Protein AF-A0A085LIS8-F1 (afdb_monomer)

pLDDT: mean 91.77, std 7.7, range [64.94, 98.38]

Foldseek 3Di:
DDDDPDLVSVCVPDPLCPDDVVSVHDPDDDPVLLVVLVVLLVVLLVLLVVLLVVLVVLLVVLVPDDQDLALVVLVVVLVVNVVVVVVSCVVCVVSLVVSVVSLVVSLCSLLVDPDDDDPVSHDPSSSVSNVSSVVSNVVSVVSVVVSVVSPVVSSVVSVVSNVVNVVVVVVVD

Structure (mmCIF, N/CA/C/O backbone):
data_AF-A0A085LIS8-F1
#
_entry.id   AF-A0A085LIS8-F1
#
loop_
_atom_site.group_PDB
_atom_site.id
_atom_site.type_symbol
_atom_site.label_atom_id
_atom_site.label_alt_id
_atom_site.label_comp_id
_atom_site.label_asym_id
_atom_site.label_entity_id
_atom_site.label_seq_id
_atom_site.pdbx_PDB_ins_code
_atom_site.Cartn_x
_atom_site.Cartn_y
_atom_site.Cartn_z
_atom_site.occupancy
_atom_site.B_iso_or_equiv
_atom_site.auth_seq_id
_atom_site.auth_comp_id
_atom_site.auth_asym_id
_atom_site.auth_atom_id
_atom_site.pdbx_PDB_model_num
ATOM 1 N N . VAL A 1 1 ? 26.647 -21.096 -31.444 1.00 64.94 1 VAL A N 1
ATOM 2 C CA . VAL A 1 1 ? 26.891 -19.638 -31.338 1.00 64.94 1 VAL A CA 1
ATOM 3 C C . VAL A 1 1 ? 27.147 -19.127 -32.744 1.00 64.94 1 VAL A C 1
ATOM 5 O O . VAL A 1 1 ? 28.047 -19.650 -33.383 1.00 64.94 1 VAL A O 1
ATOM 8 N N . PHE A 1 2 ? 26.320 -18.214 -33.257 1.00 77.56 2 PHE A N 1
ATOM 9 C CA . PHE A 1 2 ? 26.576 -17.552 -34.541 1.00 77.56 2 PHE A CA 1
ATOM 10 C C . PHE A 1 2 ? 27.408 -16.298 -34.273 1.00 77.56 2 PHE A C 1
ATOM 12 O O . PHE A 1 2 ? 26.998 -15.457 -33.476 1.00 77.56 2 PHE A O 1
ATOM 19 N N . VAL A 1 3 ? 28.576 -16.195 -34.903 1.00 83.19 3 VAL A N 1
ATOM 20 C CA . VAL A 1 3 ? 29.438 -15.009 -34.840 1.00 83.19 3 VAL A CA 1
ATOM 21 C C . VAL A 1 3 ? 29.240 -14.243 -36.141 1.00 83.19 3 VAL A C 1
ATOM 23 O O . VAL A 1 3 ? 29.417 -14.814 -37.213 1.00 83.19 3 VAL A O 1
ATOM 26 N N . CYS A 1 4 ? 28.825 -12.981 -36.046 1.00 84.81 4 CYS A N 1
ATOM 27 C CA . CYS A 1 4 ? 28.743 -12.091 -37.202 1.00 84.81 4 CYS A CA 1
ATOM 28 C C . CYS A 1 4 ? 30.100 -11.406 -37.373 1.00 84.81 4 CYS A C 1
ATOM 30 O O . CYS A 1 4 ? 30.598 -10.796 -36.428 1.00 84.81 4 CYS A O 1
ATOM 32 N N . ASN A 1 5 ? 30.686 -11.489 -38.564 1.00 86.25 5 ASN A N 1
ATOM 33 C CA . ASN A 1 5 ? 32.008 -10.927 -38.848 1.00 86.25 5 ASN A CA 1
ATOM 34 C C . ASN A 1 5 ? 31.942 -9.467 -39.324 1.00 86.25 5 ASN A C 1
ATOM 36 O O . ASN A 1 5 ? 32.969 -8.800 -39.431 1.00 86.25 5 ASN A O 1
ATOM 40 N N . ASN A 1 6 ? 30.745 -8.967 -39.644 1.00 87.56 6 ASN A N 1
ATOM 41 C CA . ASN A 1 6 ? 30.502 -7.581 -40.039 1.00 87.56 6 ASN A CA 1
ATOM 42 C C . ASN A 1 6 ? 29.039 -7.163 -39.776 1.00 87.56 6 ASN A C 1
ATOM 44 O O . ASN A 1 6 ? 28.167 -7.997 -39.520 1.00 87.56 6 ASN A O 1
ATOM 48 N N . LEU A 1 7 ? 28.766 -5.855 -39.869 1.00 84.31 7 LEU A N 1
ATOM 49 C CA . LEU A 1 7 ? 27.428 -5.273 -39.679 1.00 84.31 7 LEU A CA 1
ATOM 50 C C . LEU A 1 7 ? 26.390 -5.811 -40.674 1.00 84.31 7 LEU A C 1
ATOM 52 O O . LEU A 1 7 ? 25.219 -5.949 -40.336 1.00 84.31 7 LEU A O 1
ATOM 56 N N . LEU A 1 8 ? 26.813 -6.142 -41.895 1.00 85.31 8 LEU A N 1
ATOM 57 C CA . LEU A 1 8 ? 25.918 -6.624 -42.943 1.00 85.31 8 LEU A CA 1
ATOM 58 C C . LEU A 1 8 ? 25.364 -8.011 -42.594 1.00 85.31 8 LEU A C 1
ATOM 60 O O . LEU A 1 8 ? 24.174 -8.256 -42.768 1.00 85.31 8 LEU A O 1
ATOM 64 N N . GLU A 1 9 ? 26.200 -8.893 -42.039 1.00 88.94 9 GLU A N 1
ATOM 65 C CA . GLU A 1 9 ? 25.775 -10.180 -41.481 1.00 88.94 9 GLU A CA 1
ATOM 66 C C . GLU A 1 9 ? 24.863 -10.002 -40.267 1.00 88.94 9 GLU A C 1
ATOM 68 O O . GLU A 1 9 ? 23.823 -10.653 -40.205 1.00 88.94 9 GLU A O 1
ATOM 73 N N . LEU A 1 10 ? 25.190 -9.085 -39.348 1.00 87.12 10 LEU A N 1
ATOM 74 C CA . LEU A 1 10 ? 24.345 -8.786 -38.187 1.00 87.12 10 LEU A CA 1
ATOM 75 C C . LEU A 1 10 ? 22.937 -8.341 -38.616 1.00 87.12 10 LEU A C 1
ATOM 77 O O . LEU A 1 10 ? 21.942 -8.850 -38.097 1.00 87.12 10 LEU A O 1
ATOM 81 N N . HIS A 1 11 ? 22.846 -7.456 -39.611 1.00 87.56 11 HIS A N 1
ATOM 82 C CA . HIS A 1 11 ? 21.580 -6.925 -40.121 1.00 87.56 11 HIS A CA 1
ATOM 83 C C . HIS A 1 11 ? 20.713 -7.973 -40.841 1.00 87.56 11 HIS A C 1
ATOM 85 O O . HIS A 1 11 ? 19.507 -7.768 -40.984 1.00 87.56 11 HIS A O 1
ATOM 91 N N . ARG A 1 12 ? 21.282 -9.118 -41.258 1.00 87.00 12 ARG A N 1
ATOM 92 C CA . ARG A 1 12 ? 20.502 -10.254 -41.793 1.00 87.00 12 ARG A CA 1
ATOM 93 C C . ARG A 1 12 ? 19.716 -10.987 -40.708 1.00 87.00 12 ARG A C 1
ATOM 95 O O . ARG A 1 12 ? 18.708 -11.610 -41.028 1.00 87.00 12 ARG A O 1
ATOM 102 N N . TYR A 1 13 ? 20.165 -10.920 -39.454 1.00 87.75 13 TYR A N 1
ATOM 103 C CA . TYR A 1 13 ? 19.534 -11.609 -38.324 1.00 87.75 13 TYR A CA 1
ATOM 104 C C . TYR A 1 13 ? 18.778 -10.661 -37.393 1.00 87.75 13 TYR A C 1
ATOM 106 O O . TYR A 1 13 ? 17.768 -11.049 -36.808 1.00 87.75 13 TYR A O 1
ATOM 114 N N . VAL A 1 14 ? 19.249 -9.421 -37.249 1.00 86.62 14 VAL A N 1
ATOM 115 C CA . VAL A 1 14 ? 18.656 -8.418 -36.362 1.00 86.62 14 VAL A CA 1
ATOM 116 C C . VAL A 1 14 ? 18.340 -7.165 -37.158 1.00 86.62 14 VAL A C 1
ATOM 118 O O . VAL A 1 14 ? 19.220 -6.540 -37.740 1.00 86.62 14 VAL A O 1
ATOM 121 N N . HIS A 1 15 ? 17.070 -6.769 -37.153 1.00 86.62 15 HIS A N 1
ATOM 122 C CA . HIS A 1 15 ? 16.649 -5.553 -37.833 1.00 86.62 15 HIS A CA 1
ATOM 123 C C . HIS A 1 15 ? 17.335 -4.314 -37.213 1.00 86.62 15 HIS A C 1
ATOM 125 O O . HIS A 1 15 ? 17.322 -4.192 -35.984 1.00 86.62 15 HIS A O 1
ATOM 131 N N . PRO A 1 16 ? 17.854 -3.357 -38.010 1.00 85.88 16 PRO A N 1
ATOM 132 C CA . PRO A 1 16 ? 18.558 -2.172 -37.501 1.00 85.88 16 PRO A CA 1
ATOM 133 C C . PRO A 1 16 ? 17.761 -1.335 -36.489 1.00 85.88 16 PRO A C 1
ATOM 135 O O . PRO A 1 16 ? 18.337 -0.720 -35.599 1.00 85.88 16 PRO A O 1
ATOM 138 N N . SER A 1 17 ? 16.426 -1.357 -36.547 1.00 82.44 17 SER A N 1
ATOM 139 C CA . SER A 1 17 ? 15.573 -0.678 -35.552 1.00 82.44 17 SER A CA 1
ATOM 140 C C . SER A 1 17 ? 15.612 -1.281 -34.144 1.00 82.44 17 SER A C 1
ATOM 142 O O . SER A 1 17 ? 15.073 -0.692 -33.210 1.00 82.44 17 SER A O 1
ATOM 144 N N . ARG A 1 18 ? 16.217 -2.462 -33.982 1.00 82.25 18 ARG A N 1
ATOM 145 C CA . ARG A 1 18 ? 16.425 -3.132 -32.691 1.00 82.25 18 ARG A CA 1
ATOM 146 C C . ARG A 1 18 ? 17.872 -3.042 -32.208 1.00 82.25 18 ARG A C 1
ATOM 148 O O . ARG A 1 18 ? 18.175 -3.559 -31.138 1.00 82.25 18 ARG A O 1
ATOM 155 N N . LEU A 1 19 ? 18.745 -2.414 -32.991 1.00 85.12 19 LEU A N 1
ATOM 156 C CA . LEU A 1 19 ? 20.143 -2.186 -32.655 1.00 85.12 19 LEU A CA 1
ATOM 157 C C . LEU A 1 19 ? 20.328 -0.740 -32.222 1.00 85.12 19 LEU A C 1
ATOM 159 O O . LEU A 1 19 ? 19.718 0.174 -32.779 1.00 85.12 19 LEU A O 1
ATOM 163 N N . THR A 1 20 ? 21.172 -0.543 -31.221 1.00 86.56 20 THR A N 1
ATOM 164 C CA . THR A 1 20 ? 21.584 0.785 -30.784 1.00 86.56 20 THR A CA 1
ATOM 165 C C . THR A 1 20 ? 22.453 1.462 -31.845 1.00 86.56 20 THR A C 1
ATOM 167 O O . THR A 1 20 ? 22.992 0.811 -32.743 1.00 86.56 20 THR A O 1
ATOM 170 N N . VAL A 1 21 ? 22.572 2.787 -31.769 1.00 86.62 21 VAL A N 1
ATOM 171 C CA . VAL A 1 21 ? 23.310 3.589 -32.763 1.00 86.62 21 VAL A CA 1
ATOM 172 C C . VAL A 1 21 ? 24.790 3.189 -32.852 1.00 86.62 21 VAL A C 1
ATOM 174 O O . VAL A 1 21 ? 25.352 3.155 -33.943 1.00 86.62 21 VAL A O 1
ATOM 177 N N . ASP A 1 22 ? 25.408 2.802 -31.735 1.00 85.25 22 ASP A N 1
ATOM 178 C CA . ASP A 1 22 ? 26.781 2.276 -31.663 1.00 85.25 22 ASP A CA 1
ATOM 179 C C . ASP A 1 22 ? 26.968 0.943 -32.410 1.00 85.25 22 ASP A C 1
ATOM 181 O O . ASP A 1 22 ? 28.083 0.612 -32.808 1.00 85.25 22 ASP A O 1
ATOM 185 N N . LEU A 1 23 ? 25.878 0.215 -32.670 1.00 84.81 23 LEU A N 1
ATOM 186 C CA . LEU A 1 23 ? 25.852 -1.020 -33.457 1.00 84.81 23 LEU A CA 1
ATOM 187 C C . LEU A 1 23 ? 25.283 -0.810 -34.872 1.00 84.81 23 LEU A C 1
ATOM 189 O O . LEU A 1 23 ? 24.874 -1.773 -35.516 1.00 84.81 23 LEU A O 1
ATOM 193 N N . GLY A 1 24 ? 25.233 0.433 -35.365 1.00 84.06 24 GLY A N 1
ATOM 194 C CA . GLY A 1 24 ? 24.738 0.754 -36.710 1.00 84.06 24 GLY A CA 1
ATOM 195 C C . GLY A 1 24 ? 23.213 0.706 -36.858 1.00 84.06 24 GLY A C 1
ATOM 196 O O . GLY A 1 24 ? 22.705 0.643 -37.980 1.00 84.06 24 GLY A O 1
ATOM 197 N N . GLY A 1 25 ? 22.481 0.724 -35.742 1.00 87.00 25 GLY A N 1
ATOM 198 C CA . GLY A 1 25 ? 21.024 0.737 -35.719 1.00 87.00 25 GLY A CA 1
ATOM 199 C C . GLY A 1 25 ? 20.398 2.111 -35.490 1.00 87.00 25 GLY A C 1
ATOM 200 O O . GLY A 1 25 ? 21.073 3.138 -35.453 1.00 87.00 25 GLY A O 1
ATOM 201 N N . SER A 1 26 ? 19.075 2.128 -35.331 1.00 84.00 26 SER A N 1
ATOM 202 C CA . SER A 1 26 ? 18.283 3.343 -35.080 1.00 84.00 26 SER A CA 1
ATOM 203 C C . SER A 1 26 ? 17.606 3.373 -33.707 1.00 84.00 26 SER A C 1
ATOM 205 O O . SER A 1 26 ? 16.817 4.275 -33.425 1.00 84.00 26 SER A O 1
ATOM 207 N N . PHE A 1 27 ? 17.900 2.408 -32.831 1.00 81.06 27 PHE A N 1
ATOM 208 C CA . PHE A 1 27 ? 17.365 2.388 -31.474 1.00 81.06 27 PHE A CA 1
ATOM 209 C C . PHE A 1 27 ? 18.112 3.391 -30.583 1.00 81.06 27 PHE A C 1
ATOM 211 O O . PHE A 1 27 ? 19.290 3.219 -30.262 1.00 81.06 27 PHE A O 1
ATOM 218 N N . CYS A 1 28 ? 17.414 4.436 -30.142 1.00 78.06 28 CYS A N 1
ATOM 219 C CA . CYS A 1 28 ? 17.957 5.417 -29.207 1.00 78.06 28 CYS A CA 1
ATOM 220 C C . CYS A 1 28 ? 17.972 4.844 -27.783 1.00 78.06 28 CYS A C 1
ATOM 222 O O . CYS A 1 28 ? 16.969 4.892 -27.073 1.00 78.06 28 CYS A O 1
ATOM 224 N N . TYR A 1 29 ? 19.112 4.294 -27.361 1.00 83.19 29 TYR A N 1
ATOM 225 C CA . TYR A 1 29 ? 19.331 3.872 -25.979 1.00 83.19 29 TYR A CA 1
ATOM 226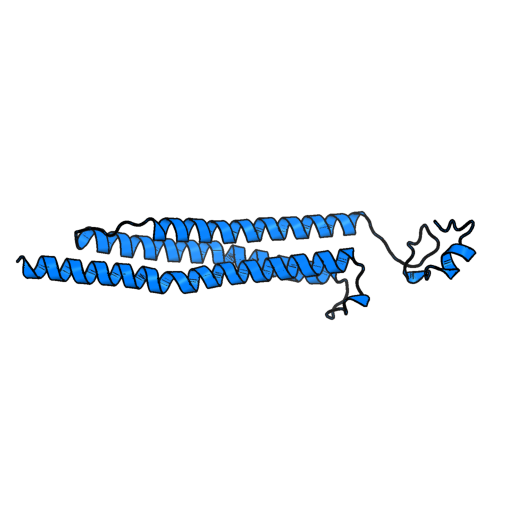 C C . TYR A 1 29 ? 19.999 4.980 -25.165 1.00 83.19 29 TYR A C 1
ATOM 228 O O . TYR A 1 29 ? 21.038 5.506 -25.554 1.00 83.19 29 TYR A O 1
ATOM 236 N N . ASN A 1 30 ? 19.430 5.285 -23.999 1.00 86.19 30 ASN A N 1
ATOM 237 C CA . ASN A 1 30 ? 20.026 6.169 -23.008 1.00 86.19 30 ASN A CA 1
ATOM 238 C C . ASN A 1 30 ? 20.186 5.409 -21.684 1.00 86.19 30 ASN A C 1
ATOM 240 O O . ASN A 1 30 ? 19.204 5.051 -21.030 1.00 86.19 30 ASN A O 1
ATOM 244 N N . HIS A 1 31 ? 21.436 5.155 -21.290 1.00 88.44 31 HIS A N 1
ATOM 245 C CA . HIS A 1 31 ? 21.742 4.408 -20.070 1.00 88.44 31 HIS A CA 1
ATOM 246 C C . HIS A 1 31 ? 21.264 5.123 -18.801 1.00 88.44 31 HIS A C 1
ATOM 248 O O . HIS A 1 31 ? 20.733 4.482 -17.895 1.00 88.44 31 HIS A O 1
ATOM 254 N N . LEU A 1 32 ? 21.416 6.449 -18.752 1.00 91.56 32 LEU A N 1
ATOM 255 C CA . LEU A 1 32 ? 21.015 7.251 -17.600 1.00 91.56 32 LEU A CA 1
ATOM 256 C C . LEU A 1 32 ? 19.495 7.217 -17.419 1.00 91.56 32 LEU A C 1
ATOM 258 O O . LEU A 1 32 ? 19.015 6.993 -16.313 1.00 91.56 32 LEU A O 1
ATOM 262 N N . GLU A 1 33 ? 18.742 7.363 -18.509 1.00 90.06 33 GLU A N 1
ATOM 263 C CA . GLU A 1 33 ? 17.280 7.246 -18.490 1.00 90.06 33 GLU A CA 1
ATOM 264 C C . GLU A 1 33 ? 16.834 5.840 -18.061 1.00 90.06 33 GLU A C 1
ATOM 266 O O . GLU A 1 33 ? 15.951 5.683 -17.217 1.00 90.06 33 GLU A O 1
ATOM 271 N N . TRP A 1 34 ? 17.472 4.799 -18.603 1.00 89.81 34 TRP A N 1
ATOM 272 C CA . TRP A 1 34 ? 17.186 3.415 -18.234 1.00 89.81 34 TRP A CA 1
ATOM 273 C C . TRP A 1 34 ? 17.392 3.158 -16.735 1.00 89.81 34 TRP A C 1
ATOM 275 O O . TRP A 1 34 ? 16.543 2.528 -16.094 1.00 89.81 34 TRP A O 1
ATOM 285 N N . LEU A 1 35 ? 18.499 3.654 -16.176 1.00 93.94 35 LEU A N 1
ATOM 286 C CA . LEU A 1 35 ? 18.808 3.535 -14.755 1.00 93.94 35 LEU A CA 1
ATOM 287 C C . LEU A 1 35 ? 17.803 4.323 -13.910 1.00 93.94 35 LEU A C 1
ATOM 289 O O . LEU A 1 35 ? 17.252 3.779 -12.953 1.00 93.94 35 LEU A O 1
ATOM 293 N N . GLN A 1 36 ? 17.512 5.562 -14.311 1.00 94.94 36 GLN A N 1
ATOM 294 C CA . GLN A 1 36 ? 16.561 6.436 -13.634 1.00 94.94 36 GLN A CA 1
ATOM 295 C C . GLN A 1 36 ? 15.178 5.787 -13.548 1.00 94.94 36 GLN A C 1
ATOM 297 O O . GLN A 1 36 ? 14.596 5.726 -12.469 1.00 94.94 36 GLN A O 1
ATOM 302 N N . HIS A 1 37 ? 14.673 5.213 -14.643 1.00 93.88 37 HIS A N 1
ATOM 303 C CA . HIS A 1 37 ? 13.399 4.496 -14.624 1.00 93.88 37 HIS A CA 1
ATOM 304 C C . HIS A 1 37 ? 13.391 3.352 -13.609 1.00 93.88 37 HIS A C 1
ATOM 306 O O . HIS A 1 37 ? 12.423 3.206 -12.870 1.00 93.88 37 HIS A O 1
ATOM 312 N N . ARG A 1 38 ? 14.459 2.550 -13.527 1.00 95.06 38 ARG A N 1
ATOM 313 C CA . ARG A 1 38 ? 14.536 1.450 -12.550 1.00 95.06 38 ARG A CA 1
ATOM 314 C C . ARG A 1 38 ? 14.572 1.956 -11.111 1.00 95.06 38 ARG A C 1
ATOM 316 O O . ARG A 1 38 ? 13.929 1.363 -10.252 1.00 95.06 38 ARG A O 1
ATOM 323 N N . MET A 1 39 ? 15.295 3.043 -10.857 1.00 97.25 39 MET A N 1
ATOM 324 C CA . MET A 1 39 ? 15.338 3.670 -9.537 1.00 97.25 39 MET A CA 1
ATOM 325 C C . MET A 1 39 ? 13.971 4.209 -9.116 1.00 97.25 39 MET A C 1
ATOM 327 O O . MET A 1 39 ? 13.565 4.010 -7.976 1.00 97.25 39 MET A O 1
ATOM 331 N N . GLU A 1 40 ? 13.241 4.856 -10.023 1.00 97.62 40 GLU A N 1
ATOM 332 C CA . GLU A 1 40 ? 11.905 5.377 -9.721 1.00 97.62 40 GLU A CA 1
ATOM 333 C C . GLU A 1 40 ? 10.874 4.257 -9.522 1.00 97.62 40 GLU A C 1
ATOM 335 O O . GLU A 1 40 ? 10.029 4.365 -8.635 1.00 97.62 40 GLU A O 1
ATOM 340 N N . VAL A 1 41 ? 10.977 3.144 -10.263 1.00 97.81 41 VAL A N 1
ATOM 341 C CA . VAL A 1 41 ? 10.164 1.937 -10.007 1.00 97.81 41 VAL A CA 1
ATOM 342 C C . VAL A 1 41 ? 10.417 1.404 -8.595 1.00 97.81 41 VAL A C 1
ATOM 344 O O . VAL A 1 41 ? 9.468 1.100 -7.875 1.00 97.81 41 VAL A O 1
ATOM 347 N N . GLU A 1 42 ? 11.683 1.315 -8.184 1.00 98.12 42 GLU A N 1
ATOM 348 C CA . GLU A 1 42 ? 12.051 0.845 -6.847 1.00 98.12 42 GLU A CA 1
ATOM 349 C C . GLU A 1 42 ? 11.546 1.792 -5.751 1.00 98.12 42 GLU A C 1
ATOM 351 O O . GLU A 1 42 ? 10.931 1.349 -4.786 1.00 98.12 42 GLU A O 1
ATOM 356 N N . ARG A 1 43 ? 11.729 3.105 -5.926 1.00 98.00 43 ARG A N 1
ATOM 357 C CA . ARG A 1 43 ? 11.232 4.122 -4.987 1.00 98.00 43 ARG A CA 1
ATOM 358 C C . ARG A 1 43 ? 9.721 4.052 -4.818 1.00 98.00 43 ARG A C 1
ATOM 360 O O . ARG A 1 43 ? 9.241 4.096 -3.689 1.00 98.00 43 ARG A O 1
ATOM 367 N N . LEU A 1 44 ? 8.984 3.917 -5.922 1.00 98.38 44 LEU A N 1
ATOM 368 C CA . LEU A 1 44 ? 7.533 3.756 -5.893 1.00 98.38 44 LEU A CA 1
ATOM 369 C C . LEU A 1 44 ? 7.136 2.519 -5.085 1.00 98.38 44 LEU A C 1
ATOM 371 O O . LEU A 1 44 ? 6.253 2.604 -4.234 1.00 98.38 44 LEU A O 1
ATOM 375 N N . ARG A 1 45 ? 7.809 1.388 -5.335 1.00 98.25 45 ARG A N 1
ATOM 376 C CA . ARG A 1 45 ? 7.583 0.147 -4.594 1.00 98.25 45 ARG A CA 1
ATOM 377 C C . ARG A 1 45 ? 7.821 0.343 -3.101 1.00 98.25 45 ARG A C 1
ATOM 379 O O . ARG A 1 45 ? 6.923 0.050 -2.325 1.00 98.25 45 ARG A O 1
ATOM 386 N N . CYS A 1 46 ? 8.967 0.896 -2.710 1.00 98.12 46 CYS A N 1
ATOM 387 C CA . CYS A 1 46 ? 9.278 1.145 -1.304 1.00 98.12 46 CYS A CA 1
ATOM 388 C C . CYS A 1 46 ? 8.249 2.060 -0.625 1.00 98.12 46 CYS A C 1
ATOM 390 O O . CYS A 1 46 ? 7.873 1.809 0.518 1.00 98.12 46 CYS A O 1
ATOM 392 N N . SER A 1 47 ? 7.773 3.109 -1.307 1.00 97.75 47 SER A N 1
ATOM 393 C CA . SER A 1 47 ? 6.725 3.979 -0.760 1.00 97.75 47 SER A CA 1
ATOM 394 C C . SER A 1 47 ? 5.394 3.242 -0.585 1.00 97.75 47 SER A C 1
ATOM 396 O O . SER A 1 47 ? 4.788 3.346 0.477 1.00 97.75 47 SER A O 1
ATOM 398 N N . ALA A 1 48 ? 4.960 2.467 -1.583 1.00 98.19 48 ALA A N 1
ATOM 399 C CA . ALA A 1 48 ? 3.730 1.680 -1.497 1.00 98.19 48 ALA A CA 1
ATOM 400 C C . ALA A 1 48 ? 3.799 0.609 -0.393 1.00 98.19 48 ALA A C 1
ATOM 402 O O . ALA A 1 48 ? 2.853 0.447 0.372 1.00 98.19 48 ALA A O 1
ATOM 403 N N . GLU A 1 49 ? 4.937 -0.079 -0.269 1.00 97.56 49 GLU A N 1
ATOM 404 C CA . GLU A 1 49 ? 5.191 -1.052 0.800 1.00 97.56 49 GLU A CA 1
ATOM 405 C C . GLU A 1 49 ? 5.184 -0.404 2.188 1.00 97.56 49 GLU A C 1
ATOM 407 O O . GLU A 1 49 ? 4.740 -1.030 3.146 1.00 97.56 49 GLU A O 1
ATOM 412 N N . GLY A 1 50 ? 5.666 0.837 2.314 1.00 97.44 50 GLY A N 1
ATOM 413 C CA . GLY A 1 50 ? 5.600 1.593 3.564 1.00 97.44 50 GLY A CA 1
ATOM 414 C C . GLY A 1 50 ? 4.160 1.849 4.008 1.00 97.44 50 GLY A C 1
ATOM 415 O O . GLY A 1 50 ? 3.816 1.548 5.146 1.00 97.44 50 GLY A O 1
ATOM 416 N N . ILE A 1 51 ? 3.312 2.324 3.091 1.00 97.25 51 ILE A N 1
ATOM 417 C CA . ILE A 1 51 ? 1.889 2.583 3.363 1.00 97.25 51 ILE A CA 1
ATOM 418 C C . ILE A 1 51 ? 1.160 1.288 3.740 1.00 97.25 51 ILE A C 1
ATOM 420 O O . ILE A 1 51 ? 0.468 1.240 4.757 1.00 97.25 51 ILE A O 1
ATOM 424 N N . ALA A 1 52 ? 1.340 0.227 2.944 1.00 97.38 52 ALA A N 1
ATOM 425 C CA . ALA A 1 52 ? 0.718 -1.069 3.206 1.00 97.38 52 ALA A CA 1
ATOM 426 C C . ALA A 1 52 ? 1.121 -1.620 4.583 1.00 97.38 52 ALA A C 1
ATOM 428 O O . ALA A 1 52 ? 0.270 -2.077 5.339 1.00 97.38 52 ALA A O 1
ATOM 429 N N . ARG A 1 53 ? 2.401 -1.487 4.953 1.00 97.44 53 ARG A N 1
ATOM 430 C CA . ARG A 1 53 ? 2.899 -1.911 6.264 1.00 97.44 53 ARG A CA 1
ATOM 431 C C . ARG A 1 53 ? 2.254 -1.145 7.413 1.00 97.44 53 ARG A C 1
ATOM 433 O O . ARG A 1 53 ? 1.875 -1.770 8.393 1.00 97.44 53 ARG A O 1
ATOM 440 N N . THR A 1 54 ? 2.096 0.173 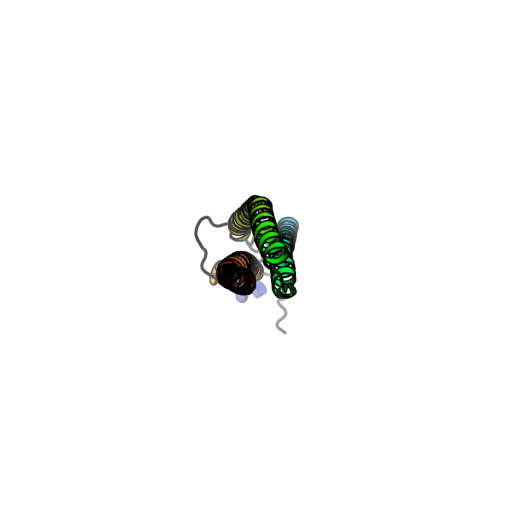7.297 1.00 97.31 54 THR A N 1
ATOM 441 C CA . THR A 1 54 ? 1.413 0.968 8.330 1.00 97.31 54 THR A CA 1
ATOM 442 C C . THR A 1 54 ? -0.030 0.499 8.540 1.00 97.31 54 THR A C 1
ATOM 444 O O . THR A 1 54 ? -0.479 0.402 9.681 1.00 97.31 54 THR A O 1
ATOM 447 N N . LEU A 1 55 ? -0.749 0.159 7.463 1.00 97.50 55 LEU A N 1
ATOM 448 C CA . LEU A 1 55 ? -2.091 -0.425 7.566 1.00 97.50 55 LEU A CA 1
ATOM 449 C C . LEU A 1 55 ? -2.064 -1.808 8.229 1.00 97.50 55 LEU A C 1
ATOM 451 O O . LEU A 1 55 ? -2.858 -2.060 9.134 1.00 97.50 55 LEU A O 1
ATOM 455 N N . ASP A 1 56 ? -1.148 -2.684 7.816 1.00 96.94 56 ASP A N 1
ATOM 456 C CA . ASP A 1 56 ? -1.023 -4.036 8.368 1.00 96.94 56 ASP A CA 1
ATOM 457 C C . ASP A 1 56 ? -0.673 -4.023 9.863 1.00 96.94 56 ASP A C 1
ATOM 459 O O . ASP A 1 56 ? -1.278 -4.757 10.646 1.00 96.94 56 ASP A O 1
ATOM 463 N N . GLU A 1 57 ? 0.257 -3.162 10.281 1.00 97.19 57 GLU A N 1
ATOM 464 C CA . GLU A 1 57 ? 0.635 -2.969 11.686 1.00 97.19 57 GLU A CA 1
ATOM 465 C C . GLU A 1 57 ? -0.558 -2.490 12.524 1.00 97.19 57 GLU A C 1
ATOM 467 O O . GLU A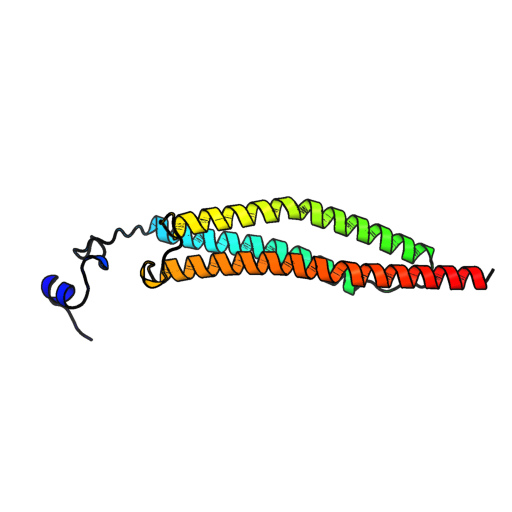 1 57 ? -0.793 -2.998 13.624 1.00 97.19 57 GLU A O 1
ATOM 472 N N . PHE A 1 58 ? -1.363 -1.567 11.990 1.00 97.19 58 PHE A N 1
ATOM 473 C CA . PHE A 1 58 ? -2.570 -1.110 12.672 1.00 97.19 58 PHE A CA 1
ATOM 474 C C . PHE A 1 58 ? -3.627 -2.214 12.775 1.00 97.19 58 PHE A C 1
ATOM 476 O O . PHE A 1 58 ? -4.155 -2.464 13.856 1.00 97.19 58 PHE A O 1
ATOM 483 N N . VAL A 1 59 ? -3.898 -2.940 11.685 1.00 97.50 59 VAL A N 1
ATOM 484 C CA . VAL A 1 59 ? -4.806 -4.100 11.699 1.00 97.50 59 VAL A CA 1
ATOM 485 C C . VAL A 1 59 ? -4.352 -5.138 12.718 1.00 97.50 59 VAL A C 1
ATOM 487 O O . VAL A 1 59 ? -5.185 -5.713 13.421 1.00 97.50 59 VAL A O 1
ATOM 490 N N . GLN A 1 60 ? -3.047 -5.386 12.813 1.00 97.44 60 GLN A N 1
ATOM 491 C CA . GLN A 1 60 ? -2.496 -6.321 13.783 1.00 97.44 60 GLN A CA 1
ATOM 492 C C . GLN A 1 60 ? -2.745 -5.840 15.219 1.00 97.44 60 GLN A C 1
ATOM 494 O O . GLN A 1 60 ? -3.282 -6.600 16.020 1.00 97.44 60 GLN A O 1
ATOM 499 N N . SER A 1 61 ? -2.500 -4.559 15.513 1.00 96.50 61 SER A N 1
ATOM 500 C CA . SER A 1 61 ? -2.825 -3.957 16.816 1.00 96.50 61 SER A CA 1
ATOM 501 C C . SER A 1 61 ? -4.314 -4.085 17.183 1.00 96.50 61 SER A C 1
ATOM 503 O O . SER A 1 61 ? -4.651 -4.398 18.328 1.00 96.50 61 SER A O 1
ATOM 505 N N . LEU A 1 62 ? -5.220 -3.912 16.215 1.00 96.19 62 LEU A N 1
ATOM 506 C CA . LEU A 1 62 ? -6.661 -4.093 16.426 1.00 96.19 62 LEU A CA 1
ATOM 507 C C . LEU A 1 62 ? -7.025 -5.559 16.718 1.00 96.19 62 LEU A C 1
ATOM 509 O O . LEU A 1 62 ? -7.866 -5.835 17.575 1.00 96.19 62 LEU A O 1
ATOM 513 N N . LYS A 1 63 ? -6.386 -6.515 16.035 1.00 95.38 63 LYS A N 1
ATOM 514 C CA . LYS A 1 63 ? -6.594 -7.954 16.275 1.00 95.38 63 LYS A CA 1
ATOM 515 C C . LYS A 1 63 ? -6.100 -8.394 17.649 1.00 95.38 63 LYS A C 1
ATOM 517 O O . LYS A 1 63 ? -6.771 -9.208 18.279 1.00 95.38 63 LYS A O 1
ATOM 522 N N . ASP A 1 64 ? -4.992 -7.820 18.105 1.00 95.00 64 ASP A N 1
ATOM 523 C CA . ASP A 1 64 ? -4.371 -8.118 19.399 1.00 95.00 64 ASP A CA 1
ATOM 524 C C . ASP A 1 64 ? -5.110 -7.460 20.580 1.00 95.00 64 ASP A C 1
ATOM 526 O O . ASP A 1 64 ? -4.765 -7.676 21.740 1.00 95.00 64 ASP A O 1
ATOM 530 N N . THR A 1 65 ? -6.156 -6.671 20.309 1.00 93.00 65 THR A N 1
ATOM 531 C CA . THR A 1 65 ? -7.000 -6.077 21.349 1.00 93.00 65 THR A CA 1
ATOM 532 C C . THR A 1 65 ? -7.804 -7.156 22.079 1.00 93.00 65 THR A C 1
ATOM 534 O O . THR A 1 65 ? -8.729 -7.753 21.517 1.00 93.00 65 THR A O 1
ATOM 537 N N . GLU A 1 66 ? -7.496 -7.361 23.359 1.00 90.25 66 GLU A N 1
ATOM 538 C CA . GLU A 1 66 ? -8.303 -8.180 24.265 1.00 90.25 66 GLU A CA 1
ATOM 539 C C . GLU A 1 66 ? -9.625 -7.479 24.615 1.00 90.25 66 GLU A C 1
ATOM 541 O O . GLU A 1 66 ? -9.675 -6.265 24.818 1.00 90.25 66 GLU A O 1
ATOM 546 N N . LEU A 1 67 ? -10.716 -8.247 24.691 1.00 88.38 67 LEU A N 1
ATOM 547 C CA . LEU A 1 67 ? -12.039 -7.719 25.033 1.00 88.38 67 LEU A CA 1
ATOM 548 C C . LEU A 1 67 ? -12.144 -7.478 26.549 1.00 88.38 67 LEU A C 1
ATOM 550 O O . LEU A 1 67 ? -12.052 -8.447 27.309 1.00 88.38 67 LEU A O 1
ATOM 554 N N . PRO A 1 68 ? -12.387 -6.235 27.012 1.00 89.06 68 PRO A N 1
ATOM 555 C CA . PRO A 1 68 ? -12.506 -5.955 28.439 1.00 89.06 68 PRO A CA 1
ATOM 556 C C . PRO A 1 68 ? -13.739 -6.602 29.083 1.00 89.06 68 PRO A C 1
ATOM 558 O O . PRO A 1 68 ? -14.698 -7.024 28.423 1.00 89.06 68 PRO A O 1
ATOM 561 N N . ASN A 1 69 ? -13.718 -6.651 30.417 1.00 89.88 69 ASN A N 1
ATOM 562 C CA . ASN A 1 69 ? -14.805 -7.198 31.234 1.00 89.88 69 ASN A CA 1
ATOM 563 C C . ASN A 1 69 ? -15.741 -6.138 31.841 1.00 89.88 69 ASN A C 1
ATOM 565 O O . ASN A 1 69 ? -16.674 -6.508 32.548 1.00 89.88 69 ASN A O 1
ATOM 569 N N . ASP A 1 70 ? -15.533 -4.852 31.558 1.00 94.56 70 ASP A N 1
ATOM 570 C CA . ASP A 1 70 ? -16.361 -3.749 32.055 1.00 94.56 70 ASP A CA 1
ATOM 571 C C . ASP A 1 70 ? -16.766 -2.787 30.928 1.00 94.56 70 ASP A C 1
ATOM 573 O O . ASP A 1 70 ? -16.080 -2.660 29.902 1.00 94.56 70 ASP A O 1
ATOM 577 N N . ALA A 1 71 ? -17.910 -2.122 31.100 1.00 95.12 71 ALA A N 1
ATOM 578 C CA . ALA A 1 71 ? -18.468 -1.260 30.064 1.00 95.12 71 ALA A CA 1
ATOM 579 C C . ALA A 1 71 ? -17.614 -0.006 29.834 1.00 95.12 71 ALA A C 1
ATOM 581 O O . ALA A 1 71 ? -17.441 0.420 28.691 1.00 95.12 71 ALA A O 1
ATOM 582 N N . SER A 1 72 ? -17.044 0.560 30.901 1.00 95.44 72 SER A N 1
ATOM 583 C CA . SER A 1 72 ? -16.243 1.788 30.846 1.00 95.44 72 SER A CA 1
ATOM 584 C C . SER A 1 72 ? -14.987 1.612 29.985 1.00 95.44 72 SER A C 1
ATOM 586 O O . SER A 1 72 ? -14.784 2.344 29.012 1.00 95.44 72 SER A O 1
ATOM 588 N N . THR A 1 73 ? -14.182 0.587 30.272 1.00 95.81 73 THR A N 1
ATOM 589 C CA . THR A 1 73 ? -12.965 0.265 29.517 1.00 95.81 73 THR A CA 1
ATOM 590 C C . THR A 1 73 ? -13.294 -0.085 28.070 1.00 95.81 73 THR A C 1
ATOM 592 O O . THR A 1 73 ? -12.626 0.396 27.155 1.00 95.81 73 THR A O 1
ATOM 595 N N . THR A 1 74 ? -14.358 -0.861 27.831 1.00 96.00 74 THR A N 1
ATOM 596 C CA . THR A 1 74 ? -14.776 -1.211 26.464 1.00 96.00 74 THR A CA 1
ATOM 597 C C . THR A 1 74 ? -15.165 0.035 25.656 1.00 96.00 74 THR A C 1
ATOM 599 O O . THR A 1 74 ? -14.750 0.177 24.504 1.00 96.00 74 THR A O 1
ATOM 602 N N . ALA A 1 75 ? -15.903 0.977 26.257 1.00 96.75 75 ALA A N 1
ATOM 603 C CA . ALA A 1 75 ? -16.281 2.238 25.614 1.00 96.75 75 ALA A CA 1
ATOM 604 C C . ALA A 1 75 ? -15.066 3.129 25.311 1.00 96.75 75 ALA A C 1
ATOM 606 O O . ALA A 1 75 ? -14.990 3.735 24.236 1.00 96.75 75 ALA A O 1
ATOM 607 N N . HIS A 1 76 ? -14.101 3.181 26.234 1.00 96.88 76 HIS A N 1
ATOM 608 C CA . HIS A 1 76 ? -12.849 3.902 26.032 1.00 96.88 76 HIS A CA 1
ATOM 609 C C . HIS A 1 76 ? -12.050 3.321 24.857 1.00 96.88 76 HIS A C 1
ATOM 611 O O . HIS A 1 76 ? -11.656 4.069 23.964 1.00 96.88 76 HIS A O 1
ATOM 617 N N . ILE A 1 77 ? -11.853 1.996 24.812 1.00 96.81 77 ILE A N 1
ATOM 618 C CA . ILE A 1 77 ? -11.131 1.325 23.717 1.00 96.81 77 ILE A CA 1
ATOM 619 C C . ILE A 1 77 ? -11.805 1.597 22.373 1.00 96.81 77 ILE A C 1
ATOM 621 O O . ILE A 1 77 ? -11.127 2.000 21.430 1.00 96.81 77 ILE A O 1
ATOM 625 N N . LEU A 1 78 ? -13.129 1.443 22.285 1.00 96.94 78 LEU A N 1
ATOM 626 C CA . LEU A 1 78 ? -13.870 1.700 21.048 1.00 96.94 78 LEU A CA 1
ATOM 627 C C . LEU A 1 78 ? -13.671 3.143 20.553 1.00 96.94 78 LEU A C 1
ATOM 629 O O . LEU A 1 78 ? -13.438 3.372 19.367 1.00 96.94 78 LEU A O 1
ATOM 633 N N . THR A 1 79 ? -13.731 4.120 21.460 1.00 97.75 79 THR A N 1
ATOM 634 C CA . THR A 1 79 ? -13.550 5.541 21.122 1.00 97.75 79 THR A CA 1
ATOM 635 C C . THR A 1 79 ? -12.111 5.852 20.708 1.00 97.75 79 THR A C 1
ATOM 637 O O . THR A 1 79 ? -11.896 6.570 19.728 1.00 97.75 79 THR A O 1
ATOM 640 N N . SER A 1 80 ? -11.127 5.279 21.408 1.00 97.44 80 SER A N 1
ATOM 641 C CA . SER A 1 80 ? -9.708 5.417 21.066 1.00 97.44 80 SER A CA 1
ATOM 642 C C . SER A 1 80 ? -9.441 4.864 19.671 1.00 97.44 80 SER A C 1
ATOM 644 O O . SER A 1 80 ? -8.957 5.588 18.812 1.00 97.44 80 SER A O 1
ATOM 646 N N . GLN A 1 81 ? -9.861 3.626 19.397 1.00 97.69 81 GLN A N 1
ATOM 647 C CA . GLN A 1 81 ? -9.590 2.974 18.115 1.00 97.69 81 GLN A CA 1
ATOM 648 C C . GLN A 1 81 ? -10.276 3.666 16.934 1.00 97.69 81 GLN A C 1
ATOM 650 O O . GLN A 1 81 ? -9.715 3.699 15.841 1.00 97.69 81 GLN A O 1
ATOM 655 N N . ARG A 1 82 ? -11.466 4.251 17.134 1.00 98.12 82 ARG A N 1
ATOM 656 C CA . ARG A 1 82 ? -12.114 5.118 16.132 1.00 98.12 82 ARG A CA 1
ATOM 657 C C . ARG A 1 82 ? -11.254 6.335 15.805 1.00 98.12 82 ARG A C 1
ATOM 659 O O . ARG A 1 82 ? -11.021 6.620 14.635 1.00 98.12 82 ARG A O 1
ATOM 666 N N . THR A 1 83 ? -10.762 7.005 16.843 1.00 98.06 83 THR A N 1
ATOM 667 C CA . THR A 1 83 ? -9.895 8.182 16.710 1.00 98.06 83 THR A CA 1
ATOM 668 C C . THR A 1 83 ? -8.589 7.824 16.002 1.00 98.06 83 THR A C 1
ATOM 670 O O . THR A 1 83 ? -8.193 8.515 15.064 1.00 98.06 83 THR A O 1
ATOM 673 N N . ASP A 1 84 ? -7.963 6.710 16.386 1.00 97.19 84 ASP A N 1
ATOM 674 C CA . ASP A 1 84 ? -6.728 6.219 15.770 1.00 97.19 84 ASP A CA 1
ATOM 675 C C . ASP A 1 84 ? -6.949 5.865 14.294 1.00 97.19 84 ASP A C 1
ATOM 677 O O . ASP A 1 84 ? -6.161 6.259 13.433 1.00 97.19 84 ASP A O 1
ATOM 681 N N . ARG A 1 85 ? -8.064 5.194 13.970 1.00 97.50 85 ARG A N 1
ATOM 682 C CA . ARG A 1 85 ? -8.449 4.882 12.587 1.00 97.50 85 ARG A CA 1
ATOM 683 C C . ARG A 1 85 ? -8.612 6.145 11.747 1.00 97.50 85 ARG A C 1
ATOM 685 O O . ARG A 1 85 ? -8.110 6.188 10.623 1.00 97.50 85 ARG A O 1
ATOM 692 N N . ASP A 1 86 ? -9.306 7.155 12.263 1.00 97.19 86 ASP A N 1
ATOM 693 C CA . ASP A 1 86 ? -9.526 8.412 11.543 1.00 97.19 86 ASP A CA 1
ATOM 694 C C . ASP A 1 86 ? -8.210 9.170 11.328 1.00 97.19 86 ASP A C 1
ATOM 696 O O . ASP A 1 86 ? -7.963 9.677 10.232 1.00 97.19 86 ASP A O 1
ATOM 700 N N . ALA A 1 87 ? -7.323 9.175 12.328 1.00 96.69 87 ALA A N 1
ATOM 701 C CA . ALA A 1 87 ? -5.996 9.769 12.219 1.0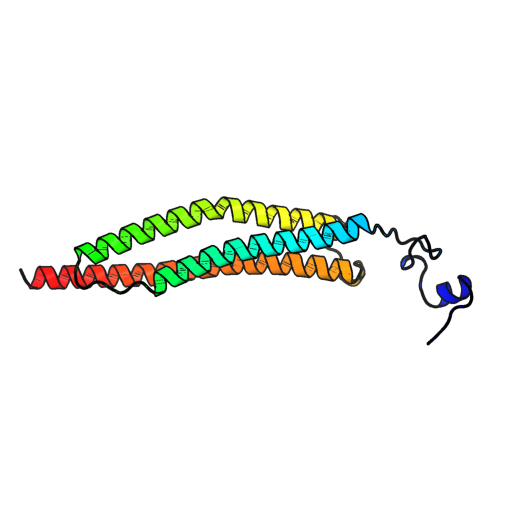0 96.69 87 ALA A CA 1
ATOM 702 C C . ALA A 1 87 ? -5.119 9.049 11.181 1.00 96.69 87 ALA A C 1
ATOM 704 O O . ALA A 1 87 ? -4.508 9.700 10.334 1.00 96.69 87 ALA A O 1
ATOM 705 N N . ILE A 1 88 ? -5.082 7.712 11.196 1.00 95.12 88 ILE A N 1
ATOM 706 C CA . ILE A 1 88 ? -4.321 6.912 10.225 1.00 95.12 88 ILE A CA 1
ATOM 707 C C . ILE A 1 88 ? -4.851 7.139 8.810 1.00 95.12 88 ILE A C 1
ATOM 709 O O . ILE A 1 88 ? -4.059 7.401 7.905 1.00 95.12 88 ILE A O 1
ATOM 713 N N . LYS A 1 89 ? -6.174 7.114 8.609 1.00 94.81 89 LYS A N 1
ATOM 714 C CA . LYS A 1 89 ? -6.765 7.403 7.297 1.00 94.81 89 LYS A CA 1
ATOM 715 C C . LYS A 1 89 ? -6.413 8.803 6.804 1.00 94.81 89 LYS A C 1
ATOM 717 O O . LYS A 1 89 ? -6.018 8.947 5.650 1.00 94.81 89 LYS A O 1
ATOM 722 N N . ALA A 1 90 ? -6.517 9.816 7.662 1.00 94.94 90 ALA A N 1
ATOM 723 C CA . ALA A 1 90 ? -6.176 11.188 7.299 1.00 94.94 90 ALA A CA 1
ATOM 724 C C . ALA A 1 90 ? -4.689 11.338 6.932 1.00 94.94 90 ALA A C 1
ATOM 726 O O . ALA A 1 90 ? -4.368 11.974 5.930 1.00 94.94 90 ALA A O 1
ATOM 727 N N . ASN A 1 91 ? -3.792 10.717 7.704 1.00 93.06 91 ASN A N 1
ATOM 728 C CA . ASN A 1 91 ? -2.351 10.761 7.451 1.00 93.06 91 ASN A CA 1
ATOM 729 C C . ASN A 1 91 ? -1.987 10.070 6.131 1.00 93.06 91 ASN A C 1
ATOM 731 O O . ASN A 1 91 ? -1.253 10.632 5.322 1.00 93.06 91 ASN A O 1
ATOM 735 N N . LEU A 1 92 ? -2.536 8.876 5.885 1.00 95.00 92 LEU A N 1
ATOM 736 C CA . LEU A 1 92 ? -2.208 8.100 4.691 1.00 95.00 92 LEU A CA 1
ATOM 737 C C . LEU A 1 92 ? -2.860 8.653 3.419 1.00 95.00 92 LEU A C 1
ATOM 739 O O . LEU A 1 92 ? -2.340 8.416 2.333 1.00 95.00 92 LEU A O 1
ATOM 743 N N . GLN A 1 93 ? -3.963 9.402 3.514 1.00 93.94 93 GLN A N 1
ATOM 744 C CA . GLN A 1 93 ? -4.687 9.915 2.346 1.00 93.94 93 GLN A CA 1
ATOM 745 C C . GLN A 1 93 ? -3.780 10.693 1.378 1.00 93.94 93 GLN A C 1
ATOM 747 O O . GLN A 1 93 ? -3.867 10.519 0.158 1.00 93.94 93 GLN A O 1
ATOM 752 N N . GLU A 1 94 ? -2.899 11.546 1.906 1.00 93.50 94 GLU A N 1
ATOM 753 C CA . GLU A 1 94 ? -1.966 12.302 1.070 1.00 93.50 94 GLU A CA 1
ATOM 754 C C . GLU A 1 94 ? -0.854 11.410 0.505 1.00 93.50 94 GLU A C 1
ATOM 756 O O . GLU A 1 94 ? -0.514 11.529 -0.675 1.00 93.50 94 GLU A O 1
ATOM 761 N N . ASP A 1 95 ? -0.344 10.469 1.298 1.00 95.50 95 ASP A N 1
ATOM 762 C CA . ASP A 1 95 ? 0.685 9.524 0.863 1.00 95.50 95 ASP A CA 1
ATOM 763 C C . ASP A 1 95 ? 0.186 8.638 -0.287 1.00 95.50 95 ASP A C 1
ATOM 765 O O . ASP A 1 95 ? 0.861 8.520 -1.316 1.00 95.50 95 ASP A O 1
ATOM 769 N N . PHE A 1 96 ? -1.033 8.097 -0.178 1.00 95.88 96 PHE A N 1
ATOM 770 C CA . PHE A 1 96 ? -1.708 7.374 -1.258 1.00 95.88 96 PHE A CA 1
ATOM 771 C C . PHE A 1 96 ? -1.778 8.228 -2.523 1.00 95.88 96 PHE A C 1
ATOM 773 O O . PHE A 1 96 ? -1.355 7.794 -3.598 1.00 95.88 96 PHE A O 1
ATOM 780 N N . ARG A 1 97 ? -2.254 9.472 -2.402 1.00 96.12 97 ARG A N 1
ATOM 781 C CA . ARG A 1 97 ? -2.384 10.391 -3.538 1.00 96.12 97 ARG A CA 1
ATOM 782 C C . ARG A 1 97 ? -1.040 10.648 -4.219 1.00 96.12 97 ARG A C 1
ATOM 784 O O . ARG A 1 97 ? -0.961 10.620 -5.451 1.00 96.12 97 ARG A O 1
ATOM 791 N N . ILE A 1 98 ? 0.017 10.880 -3.441 1.00 96.75 98 ILE A N 1
ATOM 792 C CA . ILE A 1 98 ? 1.370 11.125 -3.950 1.00 96.75 98 ILE A CA 1
ATOM 793 C C . ILE A 1 98 ? 1.910 9.887 -4.670 1.00 96.75 98 ILE A C 1
ATOM 795 O O . ILE A 1 98 ? 2.415 10.010 -5.789 1.00 96.75 98 ILE A O 1
ATOM 799 N N . VAL A 1 99 ? 1.807 8.703 -4.062 1.00 97.56 99 VAL A N 1
ATOM 800 C CA . VAL A 1 99 ? 2.316 7.452 -4.643 1.00 97.56 99 VAL A CA 1
ATOM 801 C C . VAL A 1 99 ? 1.566 7.107 -5.926 1.00 97.56 99 VAL A C 1
ATOM 803 O O . VAL A 1 99 ? 2.195 6.830 -6.947 1.00 97.56 99 VAL A O 1
ATOM 806 N N . VAL A 1 100 ? 0.237 7.218 -5.927 1.00 97.56 100 VAL A N 1
ATOM 807 C CA . VAL A 1 100 ? -0.592 6.970 -7.113 1.00 97.56 100 VAL A CA 1
ATOM 808 C C . VAL A 1 100 ? -0.228 7.926 -8.250 1.00 97.56 100 VAL A C 1
ATOM 810 O O . VAL A 1 100 ? 0.020 7.483 -9.374 1.00 97.56 100 VAL A O 1
ATOM 813 N N . ARG A 1 101 ? -0.108 9.230 -7.964 1.00 97.25 101 ARG A N 1
ATOM 814 C CA . ARG A 1 101 ? 0.315 10.227 -8.959 1.00 97.25 101 ARG A CA 1
ATOM 815 C C . ARG A 1 101 ? 1.691 9.899 -9.539 1.00 97.25 101 ARG A C 1
ATOM 817 O O . ARG A 1 101 ? 1.835 9.852 -10.758 1.00 97.25 101 ARG A O 1
ATOM 824 N N . ARG A 1 102 ? 2.681 9.616 -8.684 1.00 96.88 102 ARG A N 1
ATOM 825 C CA . ARG A 1 102 ? 4.033 9.221 -9.116 1.00 96.88 102 ARG A CA 1
ATOM 826 C C . ARG A 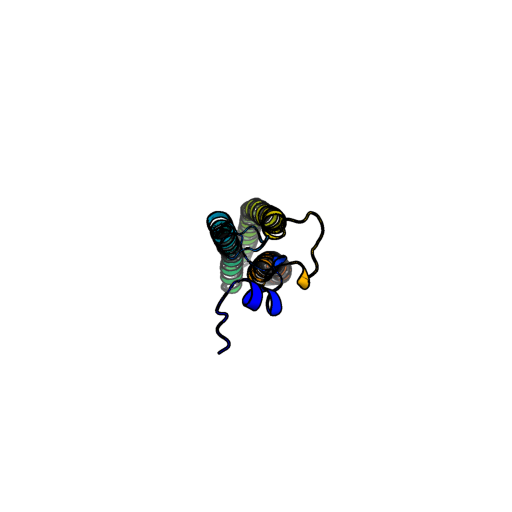1 102 ? 4.006 7.969 -9.988 1.00 96.88 102 ARG A C 1
ATOM 828 O O . ARG A 1 102 ? 4.724 7.912 -10.980 1.00 96.88 102 ARG A O 1
ATOM 835 N N . GLY A 1 103 ? 3.166 6.989 -9.658 1.00 97.56 103 GLY A N 1
ATOM 836 C CA . GLY A 1 103 ? 2.993 5.782 -10.462 1.00 97.56 103 GLY A CA 1
ATOM 837 C C . GLY A 1 103 ? 2.456 6.078 -11.863 1.00 97.56 103 GLY A C 1
ATOM 838 O O . GLY A 1 103 ? 2.984 5.553 -12.843 1.00 97.56 103 GLY A O 1
ATOM 839 N N . PHE A 1 104 ? 1.458 6.956 -11.9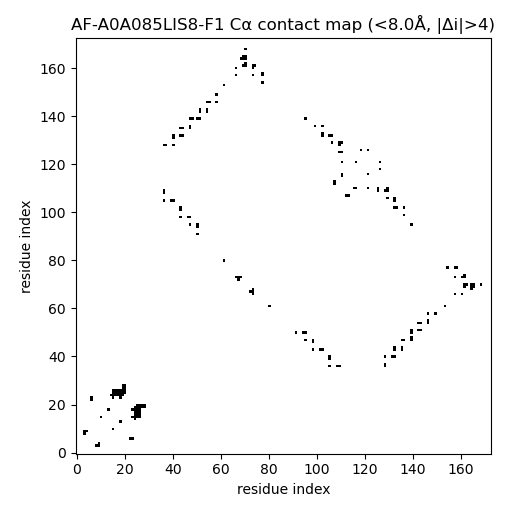90 1.00 95.50 104 PHE A N 1
ATOM 840 C CA . PHE A 1 104 ? 0.937 7.368 -13.298 1.00 95.50 104 PHE A CA 1
ATOM 841 C C . PHE A 1 104 ? 1.950 8.175 -14.116 1.00 95.50 104 PHE A C 1
ATOM 843 O O . PHE A 1 104 ? 2.131 7.892 -15.304 1.00 95.50 104 PHE A O 1
ATOM 850 N N . ASP A 1 105 ? 2.647 9.119 -13.484 1.00 95.06 105 ASP A N 1
ATOM 851 C CA . ASP A 1 105 ? 3.699 9.908 -14.131 1.00 95.06 105 ASP A CA 1
ATOM 852 C C . ASP A 1 105 ? 4.836 8.993 -14.629 1.00 95.06 105 ASP A C 1
ATOM 854 O O . ASP A 1 105 ? 5.275 9.094 -15.779 1.00 95.06 105 ASP A O 1
ATOM 858 N N . LEU A 1 106 ? 5.245 8.016 -13.813 1.00 95.50 106 LEU A N 1
ATOM 859 C CA . LEU A 1 106 ? 6.255 7.022 -14.172 1.00 95.50 106 LEU A CA 1
ATOM 860 C C . LEU A 1 106 ? 5.789 6.098 -15.305 1.00 95.50 106 LEU A C 1
ATOM 862 O O . LEU A 1 106 ? 6.571 5.782 -16.200 1.00 95.50 106 LEU A O 1
ATOM 866 N N . LEU A 1 107 ? 4.517 5.686 -15.324 1.00 94.44 107 LEU A N 1
ATOM 867 C CA . LEU A 1 107 ? 3.963 4.907 -16.436 1.00 94.44 107 LEU A CA 1
ATOM 868 C C . LEU A 1 107 ? 4.022 5.677 -17.753 1.00 94.44 107 LEU A C 1
ATOM 870 O O . LEU A 1 107 ? 4.343 5.078 -18.781 1.00 94.44 107 LEU A O 1
ATOM 874 N N . LYS A 1 108 ? 3.731 6.982 -17.733 1.00 91.31 108 LYS A N 1
ATOM 875 C CA . LYS A 1 108 ? 3.850 7.835 -18.919 1.00 91.31 108 LYS A CA 1
ATOM 876 C C . LYS A 1 108 ? 5.306 7.914 -19.388 1.00 91.31 108 LYS A C 1
ATOM 878 O O . LYS A 1 108 ? 5.570 7.699 -20.570 1.00 91.31 108 LYS A O 1
ATOM 883 N N . ALA A 1 109 ? 6.242 8.128 -18.461 1.00 90.62 109 ALA A N 1
ATOM 884 C CA . ALA A 1 109 ? 7.672 8.204 -18.760 1.00 90.62 109 ALA A CA 1
ATOM 885 C C . ALA A 1 109 ? 8.226 6.891 -19.344 1.00 90.62 109 ALA A C 1
ATOM 887 O O . ALA A 1 109 ? 8.826 6.894 -20.413 1.00 90.62 109 ALA A O 1
ATOM 888 N N . VAL A 1 110 ? 7.956 5.745 -18.707 1.00 89.75 110 VAL A N 1
ATOM 889 C CA . VAL A 1 110 ? 8.490 4.438 -19.135 1.00 89.75 110 VAL A CA 1
ATOM 890 C C . VAL A 1 110 ? 7.897 3.976 -20.469 1.00 89.75 110 VAL A C 1
ATOM 892 O O . VAL A 1 110 ? 8.580 3.299 -21.242 1.00 89.75 110 VAL A O 1
ATOM 895 N N . ARG A 1 111 ? 6.631 4.314 -20.754 1.00 87.69 111 ARG A N 1
ATOM 896 C CA . ARG A 1 111 ? 5.988 3.960 -22.028 1.00 87.69 111 ARG A CA 1
ATOM 897 C C . ARG A 1 111 ? 6.538 4.773 -23.193 1.00 87.69 111 ARG A C 1
ATOM 899 O O . ARG A 1 111 ? 6.613 4.216 -24.281 1.00 87.69 111 ARG A O 1
ATOM 906 N N . GLN A 1 112 ? 6.910 6.040 -22.972 1.00 76.69 112 GLN A N 1
ATOM 907 C CA . GLN A 1 112 ? 7.330 6.993 -24.016 1.00 76.69 112 GLN A CA 1
ATOM 908 C C . GLN A 1 112 ? 6.313 7.136 -25.173 1.00 76.69 112 GLN A C 1
ATOM 910 O O . GLN A 1 112 ? 6.658 7.566 -26.269 1.00 76.69 112 GLN A O 1
ATOM 915 N N . VAL A 1 113 ? 5.055 6.751 -24.940 1.00 69.88 113 VAL A N 1
ATOM 916 C CA . VAL A 1 113 ? 3.944 6.805 -25.896 1.00 69.88 113 VAL A CA 1
ATOM 917 C C . VAL A 1 113 ? 2.709 7.257 -25.120 1.00 69.88 113 VAL A C 1
ATOM 919 O O . VAL A 1 113 ? 2.455 6.755 -24.023 1.00 69.88 113 VAL A O 1
ATOM 922 N N . ASP A 1 114 ? 1.940 8.195 -25.677 1.00 65.38 114 ASP A N 1
ATOM 923 C CA . ASP A 1 114 ? 0.744 8.743 -25.016 1.00 65.38 114 ASP A CA 1
ATOM 924 C C . ASP A 1 114 ? -0.404 7.723 -24.911 1.00 65.38 114 ASP A C 1
ATOM 926 O O . ASP A 1 114 ? -1.251 7.803 -24.024 1.00 65.38 114 ASP A O 1
ATOM 930 N N . SER A 1 115 ? -0.421 6.729 -25.803 1.00 70.75 115 SER A N 1
ATOM 931 C CA . SER A 1 115 ? -1.379 5.616 -25.812 1.00 70.75 115 SER A CA 1
ATOM 932 C C . SER A 1 115 ? -0.803 4.378 -25.125 1.00 70.75 115 SER A C 1
ATOM 934 O O . SER A 1 115 ? 0.406 4.164 -25.148 1.00 70.75 115 SER A O 1
ATOM 936 N N . LYS A 1 116 ? -1.661 3.520 -24.549 1.00 72.25 116 LYS A N 1
ATOM 937 C CA . LYS A 1 116 ? -1.239 2.231 -23.973 1.00 72.25 116 LYS A CA 1
ATOM 938 C C . LYS A 1 116 ? -0.601 1.373 -25.081 1.00 72.25 116 LYS A C 1
ATOM 940 O O . LYS A 1 116 ? -1.325 0.956 -25.983 1.00 72.25 116 LYS A O 1
ATOM 945 N N . PRO A 1 117 ? 0.716 1.110 -25.031 1.00 71.50 117 PRO A N 1
ATOM 946 C CA . PRO A 1 117 ? 1.378 0.362 -26.087 1.00 71.50 117 PRO A CA 1
ATOM 947 C C . PRO A 1 117 ? 1.013 -1.123 -26.000 1.00 71.50 117 PRO A C 1
ATOM 949 O O . PRO A 1 117 ? 0.790 -1.657 -24.907 1.00 71.50 117 PRO A O 1
ATOM 952 N N . ASN A 1 118 ? 0.995 -1.803 -27.146 1.00 74.56 118 ASN A N 1
ATOM 953 C CA . ASN A 1 118 ? 0.981 -3.266 -27.171 1.00 74.56 118 ASN A CA 1
ATOM 954 C C . ASN A 1 118 ? 2.301 -3.795 -26.588 1.00 74.56 118 ASN A C 1
ATOM 956 O O . ASN A 1 118 ? 3.333 -3.130 -26.689 1.00 74.56 118 ASN A O 1
ATOM 960 N N . ALA A 1 119 ? 2.294 -4.998 -26.004 1.00 70.81 119 ALA A N 1
ATOM 961 C CA . ALA A 1 119 ? 3.497 -5.587 -25.403 1.00 70.81 119 ALA A CA 1
ATOM 962 C C . ALA A 1 119 ? 4.680 -5.630 -26.390 1.00 70.81 119 ALA A C 1
ATOM 964 O O . ALA A 1 119 ? 5.806 -5.310 -26.016 1.00 70.81 119 ALA A O 1
ATOM 965 N N . ASP A 1 120 ? 4.392 -5.900 -27.665 1.00 70.00 120 ASP A N 1
ATOM 966 C CA . ASP A 1 120 ? 5.376 -5.999 -28.750 1.00 70.00 120 ASP A CA 1
ATOM 967 C C . ASP A 1 120 ? 6.021 -4.655 -29.136 1.00 70.00 120 ASP A C 1
ATOM 969 O O . ASP A 1 120 ? 7.038 -4.626 -29.828 1.00 70.00 120 ASP A O 1
ATOM 973 N N . GLN A 1 121 ? 5.439 -3.530 -28.702 1.00 72.19 121 GLN A N 1
ATOM 974 C CA . GLN A 1 121 ? 5.958 -2.179 -28.951 1.00 72.19 121 GLN A CA 1
ATOM 975 C C . GLN A 1 121 ? 6.968 -1.738 -27.882 1.00 72.19 121 GLN A C 1
ATOM 977 O O . GLN A 1 121 ? 7.713 -0.774 -28.078 1.00 72.19 121 GLN A O 1
ATOM 982 N N . LEU A 1 122 ? 7.015 -2.436 -26.744 1.00 78.81 122 LEU A N 1
ATOM 983 C CA . LEU A 1 122 ? 7.947 -2.155 -25.662 1.00 78.81 122 LEU A CA 1
ATOM 984 C C . LEU A 1 122 ? 9.152 -3.090 -25.730 1.00 78.81 122 LEU A C 1
ATOM 986 O O . LEU A 1 122 ? 9.073 -4.247 -26.127 1.00 78.81 122 LEU A O 1
ATOM 990 N N . SER A 1 123 ? 10.299 -2.585 -25.279 1.00 82.44 123 SER A N 1
ATOM 991 C CA . SER A 1 123 ? 11.428 -3.475 -25.006 1.00 82.44 123 SER A CA 1
ATOM 992 C C . SER A 1 123 ? 11.102 -4.336 -23.776 1.00 82.44 123 SER A C 1
ATOM 994 O O . SER A 1 123 ? 10.371 -3.862 -22.899 1.00 82.44 123 SER A O 1
ATOM 996 N N . PRO A 1 124 ? 11.670 -5.549 -23.642 1.00 84.81 124 PRO A N 1
ATOM 997 C CA . PRO A 1 124 ? 11.408 -6.423 -22.494 1.00 84.81 124 PRO A CA 1
ATOM 998 C C . PRO A 1 124 ? 11.587 -5.721 -21.141 1.00 84.81 124 PRO A C 1
ATOM 1000 O O . PRO A 1 124 ? 10.758 -5.858 -20.245 1.00 84.81 124 PRO A O 1
ATOM 1003 N N . THR A 1 125 ? 12.619 -4.883 -21.013 1.00 86.88 125 THR A N 1
ATOM 1004 C CA . THR A 1 125 ? 12.869 -4.108 -19.791 1.00 86.88 125 THR A CA 1
ATOM 1005 C C . THR A 1 125 ? 11.798 -3.051 -19.523 1.00 86.88 125 THR A C 1
ATOM 1007 O O . THR A 1 125 ? 11.382 -2.879 -18.379 1.00 86.88 125 THR A O 1
ATOM 1010 N N . ARG A 1 126 ? 11.313 -2.351 -20.557 1.00 87.81 126 ARG A N 1
ATOM 1011 C CA . ARG A 1 126 ? 10.220 -1.378 -20.398 1.00 87.81 126 ARG A CA 1
ATOM 1012 C C . ARG A 1 126 ? 8.918 -2.078 -20.030 1.00 87.81 126 ARG A C 1
ATOM 1014 O O . ARG A 1 126 ? 8.229 -1.621 -19.126 1.00 87.81 126 ARG A O 1
ATOM 1021 N N . LEU A 1 127 ? 8.615 -3.205 -20.674 1.00 90.38 127 LEU A N 1
ATOM 1022 C CA . LEU A 1 127 ? 7.446 -4.020 -20.347 1.00 90.38 127 LEU A CA 1
ATOM 1023 C C . LEU A 1 127 ? 7.484 -4.499 -18.889 1.00 90.38 127 LEU A C 1
ATOM 1025 O O . LEU A 1 127 ? 6.478 -4.395 -18.185 1.00 90.38 127 LEU A O 1
ATOM 1029 N N . HIS A 1 128 ? 8.647 -4.958 -18.418 1.00 92.19 128 HIS A N 1
ATOM 1030 C CA . HIS A 1 128 ? 8.851 -5.315 -17.017 1.00 92.19 128 HIS A CA 1
ATOM 1031 C C . HIS A 1 128 ? 8.568 -4.129 -16.087 1.00 92.19 128 HIS A C 1
ATOM 1033 O O . HIS A 1 128 ? 7.754 -4.261 -15.179 1.00 92.19 128 HIS A O 1
ATOM 1039 N N . ASN A 1 129 ? 9.165 -2.962 -16.346 1.00 94.25 129 ASN A N 1
ATOM 1040 C CA . ASN A 1 129 ? 8.954 -1.765 -15.528 1.00 94.25 129 ASN A CA 1
ATOM 1041 C C . ASN A 1 129 ? 7.474 -1.343 -15.497 1.00 94.25 129 ASN A C 1
ATOM 1043 O O . ASN A 1 129 ? 6.938 -1.098 -14.421 1.00 94.25 129 ASN A O 1
ATOM 1047 N N . VAL A 1 130 ? 6.791 -1.319 -16.650 1.00 94.12 130 VAL A N 1
ATOM 1048 C CA . VAL A 1 130 ? 5.349 -1.014 -16.733 1.00 94.12 130 VAL A CA 1
ATOM 1049 C C . VAL A 1 130 ? 4.536 -1.987 -15.884 1.00 94.12 130 VAL A C 1
ATOM 1051 O O . VAL A 1 130 ? 3.693 -1.559 -15.100 1.00 94.12 130 VAL A O 1
ATOM 1054 N N . THR A 1 131 ? 4.810 -3.285 -16.012 1.00 94.44 131 THR A N 1
ATOM 1055 C CA . THR A 1 131 ? 4.101 -4.330 -15.263 1.00 94.44 131 THR A CA 1
ATOM 1056 C C . THR A 1 131 ? 4.340 -4.193 -13.762 1.00 94.44 131 THR A C 1
ATOM 1058 O O . THR A 1 131 ? 3.403 -4.322 -12.977 1.00 94.44 131 THR A O 1
ATOM 1061 N N . SER A 1 132 ? 5.579 -3.910 -13.355 1.00 97.06 132 SER A N 1
ATOM 1062 C CA . SER A 1 132 ? 5.942 -3.713 -11.952 1.00 97.06 132 SER A CA 1
ATOM 1063 C C . SER A 1 132 ? 5.211 -2.515 -11.352 1.00 97.06 132 SER A C 1
ATOM 1065 O O . SER A 1 132 ? 4.575 -2.677 -10.320 1.00 97.06 132 SER A O 1
ATOM 1067 N N . VAL A 1 133 ? 5.190 -1.363 -12.031 1.00 97.81 133 VAL A N 1
ATOM 1068 C CA . VAL A 1 133 ? 4.456 -0.176 -11.554 1.00 97.81 133 VAL A CA 1
ATOM 1069 C C . VAL A 1 133 ? 2.959 -0.449 -11.435 1.00 97.81 133 VAL A C 1
ATOM 1071 O O . VAL A 1 133 ? 2.356 -0.125 -10.418 1.00 97.81 133 VAL A O 1
ATOM 1074 N N . GLN A 1 134 ? 2.351 -1.078 -12.446 1.00 96.62 134 GLN A N 1
ATOM 1075 C CA . GLN A 1 134 ? 0.927 -1.426 -12.399 1.00 96.62 134 GLN A CA 1
ATOM 1076 C C . GLN A 1 134 ? 0.609 -2.363 -11.236 1.00 96.62 134 GLN A C 1
ATOM 1078 O O . GLN A 1 134 ? -0.375 -2.148 -10.536 1.00 96.62 134 GLN A O 1
ATOM 1083 N N . ARG A 1 135 ? 1.451 -3.376 -11.009 1.00 97.94 135 ARG A N 1
ATOM 1084 C CA . ARG A 1 135 ? 1.291 -4.294 -9.881 1.00 97.94 135 ARG A CA 1
ATOM 1085 C C . ARG A 1 135 ? 1.408 -3.565 -8.545 1.00 97.94 135 ARG A C 1
ATOM 1087 O O . ARG A 1 135 ? 0.556 -3.777 -7.697 1.00 97.94 135 ARG A O 1
ATOM 1094 N N . THR A 1 136 ? 2.409 -2.701 -8.377 1.00 98.31 136 THR A N 1
ATOM 1095 C CA . THR A 1 136 ? 2.589 -1.912 -7.150 1.00 98.31 136 THR A CA 1
ATOM 1096 C C . THR A 1 136 ? 1.354 -1.065 -6.842 1.00 98.31 136 THR A C 1
ATOM 1098 O O . THR A 1 136 ? 0.903 -1.045 -5.703 1.00 98.31 136 THR A O 1
ATOM 1101 N N . LEU A 1 137 ? 0.777 -0.402 -7.850 1.00 98.19 137 LEU A N 1
ATOM 1102 C CA . LEU A 1 137 ? -0.437 0.402 -7.673 1.00 98.19 137 LEU A CA 1
ATOM 1103 C C . LEU A 1 137 ? -1.652 -0.451 -7.282 1.00 98.19 137 LEU A C 1
ATOM 1105 O O . LEU A 1 137 ? -2.396 -0.059 -6.391 1.00 98.19 137 LEU A O 1
ATOM 1109 N N . LEU A 1 138 ? -1.822 -1.621 -7.905 1.00 97.81 138 LEU A N 1
ATOM 1110 C CA . LEU A 1 138 ? -2.897 -2.555 -7.551 1.00 97.81 138 LEU A CA 1
ATOM 1111 C C . LEU A 1 138 ? -2.743 -3.084 -6.121 1.00 97.81 138 LEU A C 1
ATOM 1113 O O . LEU A 1 138 ? -3.709 -3.111 -5.375 1.00 97.81 138 LEU A O 1
ATOM 1117 N N . GLN A 1 139 ? -1.528 -3.457 -5.715 1.00 97.44 139 GLN A N 1
ATOM 1118 C CA . GLN A 1 139 ? -1.261 -3.933 -4.354 1.00 97.44 139 GLN A CA 1
ATOM 1119 C C . GLN A 1 139 ? -1.532 -2.856 -3.299 1.00 97.44 139 GLN A C 1
ATOM 1121 O O . GLN A 1 139 ? -2.032 -3.168 -2.223 1.00 97.44 139 GLN A O 1
ATOM 1126 N N . LEU A 1 140 ? -1.214 -1.598 -3.611 1.00 97.19 140 LEU A N 1
ATOM 1127 C CA . LEU A 1 140 ? -1.512 -0.466 -2.741 1.00 97.19 140 LEU A CA 1
ATOM 1128 C C . LEU A 1 140 ? -3.029 -0.269 -2.581 1.00 97.19 140 LEU A C 1
ATOM 1130 O O . LEU A 1 140 ? -3.511 -0.122 -1.462 1.00 97.19 140 LEU A O 1
ATOM 1134 N N . GLU A 1 141 ? -3.780 -0.327 -3.684 1.00 96.50 141 GLU A N 1
ATOM 1135 C CA . GLU A 1 141 ? -5.249 -0.263 -3.671 1.00 96.50 141 GLU A CA 1
ATOM 1136 C C . GLU A 1 141 ? -5.870 -1.443 -2.898 1.00 96.50 141 GLU A C 1
ATOM 1138 O O . GLU A 1 141 ? -6.812 -1.264 -2.125 1.00 96.50 141 GLU A O 1
ATOM 1143 N N . ASP A 1 142 ? -5.335 -2.653 -3.069 1.00 97.19 142 ASP A N 1
ATOM 1144 C CA . ASP A 1 142 ? -5.802 -3.844 -2.357 1.00 97.19 142 ASP A CA 1
ATOM 1145 C C . ASP A 1 142 ? -5.535 -3.757 -0.845 1.00 97.19 142 ASP A C 1
ATOM 1147 O O . ASP A 1 142 ? -6.379 -4.189 -0.056 1.00 97.19 142 ASP A O 1
ATOM 1151 N N . ALA A 1 143 ? -4.408 -3.172 -0.423 1.00 96.19 143 ALA A N 1
ATOM 1152 C CA . ALA A 1 143 ? -4.101 -2.953 0.992 1.00 96.19 143 ALA A CA 1
ATOM 1153 C C . ALA A 1 143 ? -5.125 -2.014 1.657 1.00 96.19 143 ALA A C 1
ATOM 1155 O O . ALA A 1 143 ? -5.652 -2.330 2.725 1.00 96.19 143 ALA A O 1
ATOM 1156 N N . GLU A 1 144 ? -5.474 -0.907 0.993 1.00 95.81 144 GLU A N 1
ATOM 1157 C CA . GLU A 1 144 ? -6.509 0.023 1.466 1.00 95.81 144 GLU A CA 1
ATOM 1158 C C . GLU A 1 144 ? -7.878 -0.664 1.571 1.00 95.81 144 GLU A C 1
ATOM 1160 O O . GLU A 1 144 ? -8.532 -0.624 2.615 1.00 95.81 144 GLU A O 1
ATOM 1165 N N . LYS A 1 145 ? -8.288 -1.384 0.519 1.00 96.62 145 LYS A N 1
ATOM 1166 C CA . LYS A 1 145 ? -9.562 -2.122 0.504 1.00 96.62 145 LYS A CA 1
ATOM 1167 C C . LYS A 1 145 ? -9.630 -3.208 1.571 1.00 96.62 145 LYS A C 1
ATOM 1169 O O . LYS A 1 145 ? -10.702 -3.456 2.123 1.00 96.62 145 LYS A O 1
ATOM 1174 N N . SER A 1 146 ? -8.515 -3.883 1.840 1.00 96.81 146 SER A N 1
ATOM 1175 C CA . SER A 1 146 ? -8.429 -4.907 2.880 1.00 96.81 146 SER A CA 1
ATOM 1176 C C . SER A 1 146 ? -8.717 -4.310 4.259 1.00 96.81 146 SER A C 1
ATOM 1178 O O . SER A 1 146 ? -9.543 -4.848 5.000 1.00 96.81 146 SER A O 1
ATOM 1180 N N . PHE A 1 147 ? -8.114 -3.157 4.568 1.00 96.62 147 PHE A N 1
ATOM 1181 C CA . PHE A 1 147 ? -8.390 -2.421 5.801 1.00 96.62 147 PHE A CA 1
ATOM 1182 C C . PHE A 1 147 ? -9.858 -1.975 5.888 1.00 96.62 147 PHE A C 1
ATOM 1184 O O . PHE A 1 147 ? -10.523 -2.225 6.896 1.00 96.62 147 PHE A O 1
ATOM 1191 N N . ASP A 1 148 ? -10.392 -1.400 4.811 1.00 96.19 148 ASP A N 1
ATOM 1192 C CA . ASP A 1 148 ? -11.775 -0.910 4.754 1.00 96.19 148 ASP A CA 1
ATOM 1193 C C . ASP A 1 148 ? -12.816 -2.015 4.905 1.00 96.19 148 ASP A C 1
ATOM 1195 O O . ASP A 1 148 ? -13.896 -1.791 5.452 1.00 96.19 148 ASP A O 1
ATOM 1199 N N . LYS A 1 149 ? -12.484 -3.224 4.455 1.00 97.31 149 LYS A N 1
ATOM 1200 C CA . LYS A 1 149 ? -13.308 -4.410 4.668 1.00 97.31 149 LYS A CA 1
ATOM 1201 C C . LYS A 1 149 ? -13.188 -4.954 6.093 1.00 97.31 149 LYS A C 1
ATOM 1203 O O . LYS A 1 149 ? -14.170 -5.457 6.625 1.00 97.31 149 LYS A O 1
ATOM 1208 N N . PHE A 1 150 ? -12.004 -4.885 6.695 1.00 97.69 150 PHE A N 1
ATOM 1209 C CA . PHE A 1 150 ? -11.746 -5.397 8.042 1.00 97.69 150 PHE A CA 1
ATOM 1210 C C . PHE A 1 150 ? -12.413 -4.551 9.136 1.00 97.69 150 PHE A C 1
ATOM 1212 O O . PHE A 1 150 ? -12.988 -5.100 10.077 1.00 97.69 150 PHE A O 1
ATOM 1219 N N . TRP A 1 151 ? -12.325 -3.222 9.027 1.00 97.75 151 TRP A N 1
ATOM 1220 C CA . TRP A 1 151 ? -12.719 -2.308 10.100 1.00 97.75 151 TRP A CA 1
ATOM 1221 C C . TRP A 1 151 ? -14.178 -2.469 10.580 1.00 97.75 151 TRP A C 1
ATOM 1223 O O . TRP A 1 151 ? -14.366 -2.577 11.793 1.00 97.75 151 TRP A O 1
ATOM 1233 N N . PRO A 1 152 ? -15.207 -2.531 9.705 1.00 97.94 152 PRO A N 1
ATOM 1234 C CA . PRO A 1 152 ? -16.602 -2.610 10.146 1.00 97.94 152 PRO A CA 1
ATOM 1235 C C . PRO A 1 152 ? -16.900 -3.837 11.014 1.00 97.94 152 PRO A C 1
ATOM 1237 O O . PRO A 1 152 ? -17.606 -3.729 12.015 1.00 97.94 152 PRO A O 1
ATOM 1240 N N . ASP A 1 153 ? -16.327 -4.992 10.667 1.00 97.12 153 ASP A N 1
ATOM 1241 C CA . ASP A 1 153 ? -16.518 -6.233 11.422 1.00 97.12 153 ASP A CA 1
ATOM 1242 C C . ASP A 1 153 ? -15.848 -6.154 12.804 1.00 97.12 153 ASP A C 1
ATOM 1244 O O . ASP A 1 153 ? -16.417 -6.587 13.812 1.00 97.12 153 ASP A O 1
ATOM 1248 N N .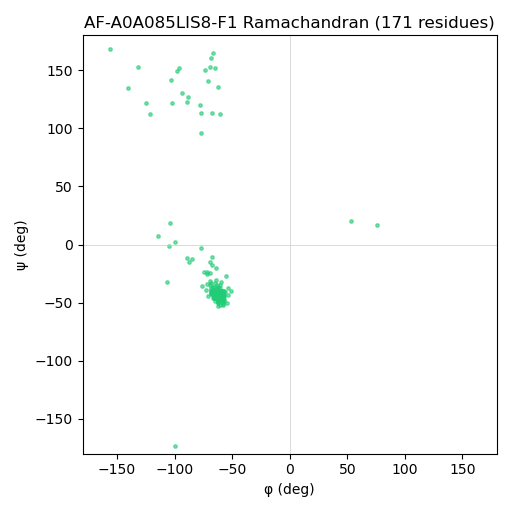 HIS A 1 154 ? -14.645 -5.571 12.872 1.00 96.88 154 HIS A N 1
ATOM 1249 C CA . HIS A 1 154 ? -13.932 -5.357 14.135 1.00 96.88 154 HIS A CA 1
ATOM 1250 C C . HIS A 1 154 ? -14.661 -4.362 15.045 1.00 96.88 154 HIS A C 1
ATOM 1252 O O . HIS A 1 154 ? -14.856 -4.636 16.231 1.00 96.88 154 HIS A O 1
ATOM 1258 N N . GLU A 1 155 ? -15.113 -3.241 14.484 1.00 97.56 155 GLU A N 1
ATOM 1259 C CA . GLU A 1 155 ? -15.883 -2.221 15.194 1.00 97.56 155 GLU A CA 1
ATOM 1260 C C . GLU A 1 155 ? -17.183 -2.806 15.759 1.00 97.56 155 GLU A C 1
ATOM 1262 O O . GLU A 1 155 ? -17.457 -2.672 16.953 1.00 97.56 155 GLU A O 1
ATOM 1267 N N . LEU A 1 156 ? -17.935 -3.548 14.940 1.00 97.25 156 LEU A N 1
ATOM 1268 C CA . LEU A 1 156 ? -19.176 -4.193 15.360 1.00 97.25 156 LEU A CA 1
ATOM 1269 C C . LEU A 1 156 ? -18.951 -5.196 16.503 1.00 97.25 156 LEU A C 1
ATOM 1271 O O . LEU A 1 156 ? -19.770 -5.295 17.420 1.00 97.25 156 LEU A O 1
ATOM 1275 N N . ARG A 1 157 ? -17.838 -5.939 16.485 1.00 95.75 157 ARG A N 1
ATOM 1276 C CA . ARG A 1 157 ? -17.470 -6.859 17.573 1.00 95.75 157 ARG A CA 1
ATOM 1277 C C . ARG A 1 157 ? -17.271 -6.117 18.898 1.00 95.75 157 ARG A C 1
ATOM 1279 O O . ARG A 1 157 ? -17.756 -6.587 19.929 1.00 95.75 157 ARG A O 1
ATOM 1286 N N . LEU A 1 158 ? -16.592 -4.971 18.880 1.00 95.75 158 LEU A N 1
ATOM 1287 C CA . LEU A 1 158 ? -16.395 -4.145 20.076 1.00 95.75 158 LEU A CA 1
ATOM 1288 C C . LEU A 1 158 ? -17.698 -3.502 20.555 1.00 95.75 158 LEU A C 1
ATOM 1290 O O . LEU A 1 158 ? -17.961 -3.486 21.756 1.00 95.75 158 LEU A O 1
ATOM 1294 N N . GLU A 1 159 ? -18.556 -3.049 19.641 1.00 97.19 159 GLU A N 1
ATOM 1295 C CA . GLU A 1 159 ? -19.889 -2.549 19.991 1.00 97.19 159 GLU A CA 1
ATOM 1296 C C . GLU A 1 159 ? -20.760 -3.627 20.645 1.00 97.19 159 GLU A C 1
ATOM 1298 O O . GLU A 1 159 ? -21.452 -3.356 21.627 1.00 97.19 159 GLU A O 1
ATOM 1303 N N . HIS A 1 160 ? -20.717 -4.863 20.138 1.00 97.00 160 HIS A N 1
ATOM 1304 C CA . HIS A 1 160 ? -21.399 -5.993 20.766 1.00 97.00 160 HIS A CA 1
ATOM 1305 C C . HIS A 1 160 ? -20.867 -6.284 22.165 1.00 97.00 160 HIS A C 1
ATOM 1307 O O . HIS A 1 160 ? -21.664 -6.503 23.077 1.00 97.00 160 HIS A O 1
ATOM 1313 N N . CYS A 1 161 ? -19.544 -6.251 22.344 1.00 95.75 161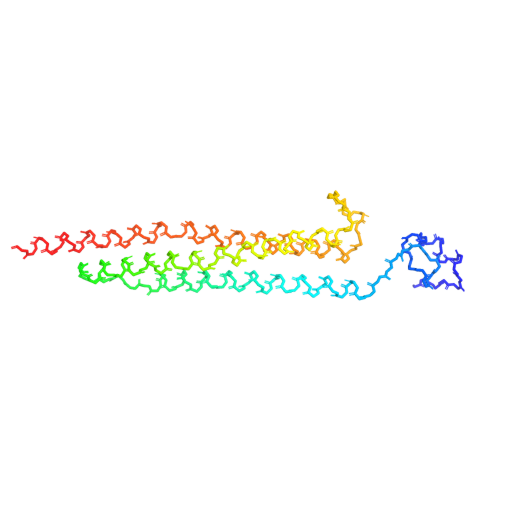 CYS A N 1
ATOM 1314 C CA . CYS A 1 161 ? -18.935 -6.398 23.660 1.00 95.75 161 CYS A CA 1
ATOM 1315 C C . CYS A 1 161 ? -19.443 -5.312 24.617 1.00 95.75 161 CYS A C 1
ATOM 1317 O O . CYS A 1 161 ? -19.922 -5.635 25.701 1.00 95.75 161 CYS A O 1
ATOM 1319 N N . LEU A 1 162 ? -19.450 -4.048 24.185 1.00 97.19 162 LEU A N 1
ATOM 1320 C CA . LEU A 1 162 ? -19.931 -2.932 24.996 1.00 97.19 162 LEU A CA 1
ATOM 1321 C C . LEU A 1 162 ? -21.400 -3.104 25.400 1.00 97.19 162 LEU A C 1
ATOM 1323 O O . LEU A 1 162 ? -21.721 -2.989 26.582 1.00 97.19 162 LEU A O 1
ATOM 1327 N N . ARG A 1 163 ? -22.280 -3.431 24.443 1.00 97.12 163 ARG A N 1
ATOM 1328 C CA . ARG A 1 163 ? -23.705 -3.679 24.717 1.00 97.12 163 ARG A CA 1
ATOM 1329 C C . ARG A 1 163 ? -23.902 -4.804 25.732 1.00 97.12 163 ARG A C 1
ATOM 1331 O O . ARG A 1 163 ? -24.744 -4.681 26.618 1.00 97.12 163 ARG A O 1
ATOM 1338 N N . LEU A 1 164 ? -23.124 -5.881 25.619 1.00 96.19 164 LEU A N 1
ATOM 1339 C CA . LEU A 1 164 ? -23.174 -6.992 26.565 1.00 96.19 164 LEU A CA 1
ATOM 1340 C C . LEU A 1 164 ? -22.758 -6.547 27.973 1.00 96.19 164 LEU A C 1
ATOM 1342 O O . LEU A 1 164 ? -23.471 -6.842 28.926 1.00 96.19 164 LEU A O 1
ATOM 1346 N N . ARG A 1 165 ? -21.654 -5.798 28.113 1.00 95.69 165 ARG A N 1
ATOM 1347 C CA . ARG A 1 165 ? -21.191 -5.319 29.429 1.00 95.69 165 ARG A CA 1
ATOM 1348 C C . ARG A 1 165 ? -22.178 -4.367 30.088 1.00 95.69 165 ARG A C 1
ATOM 1350 O O . ARG A 1 165 ? -22.447 -4.510 31.274 1.00 95.69 165 ARG A O 1
ATOM 1357 N N . GLN A 1 166 ? -22.758 -3.448 29.320 1.00 96.06 166 GLN A N 1
ATOM 1358 C CA . GLN A 1 166 ? -23.795 -2.539 29.817 1.00 96.06 166 GLN A CA 1
ATOM 1359 C C . GLN A 1 166 ? -25.011 -3.314 30.335 1.00 96.06 166 GLN A C 1
ATOM 1361 O O . GLN A 1 166 ? -25.486 -3.053 31.437 1.00 96.06 166 GLN A O 1
ATOM 1366 N N . PHE A 1 167 ? -25.461 -4.323 29.585 1.00 95.75 167 PHE A N 1
ATOM 1367 C CA . PHE A 1 167 ? -26.549 -5.196 30.018 1.00 95.75 167 PHE A CA 1
ATOM 1368 C C . PHE A 1 167 ? -26.210 -5.964 31.309 1.00 95.75 167 PHE A C 1
ATOM 1370 O O . PHE A 1 167 ? -27.024 -6.012 32.229 1.00 95.75 167 PHE A O 1
ATOM 1377 N N . GLU A 1 168 ? -25.012 -6.548 31.401 1.00 94.12 168 GLU A N 1
ATOM 1378 C CA . GLU A 1 168 ? -24.554 -7.269 32.598 1.00 94.12 168 GLU A CA 1
ATOM 1379 C C . GLU A 1 168 ? -24.462 -6.363 33.835 1.00 94.12 168 GLU A C 1
ATOM 1381 O O . GLU A 1 168 ? -24.773 -6.805 34.941 1.00 94.12 168 GLU A O 1
ATOM 1386 N N . GLU A 1 169 ? -24.014 -5.116 33.673 1.00 93.88 169 GLU A N 1
ATOM 1387 C CA . GLU A 1 169 ? -23.950 -4.126 34.751 1.00 93.88 169 GLU A CA 1
ATOM 1388 C C . GLU A 1 169 ? -25.343 -3.687 35.206 1.00 93.88 169 GLU A C 1
ATOM 1390 O O . GLU A 1 169 ? -25.584 -3.597 36.409 1.00 93.88 169 GLU A O 1
ATOM 1395 N N . ASP A 1 170 ? -26.266 -3.454 34.273 1.00 93.81 170 ASP A N 1
ATOM 1396 C CA . ASP A 1 170 ? -27.634 -3.048 34.595 1.00 93.81 170 ASP A CA 1
ATOM 1397 C C . ASP A 1 170 ? -28.442 -4.172 35.249 1.00 93.81 170 ASP A C 1
ATOM 1399 O O . ASP A 1 170 ? -29.264 -3.896 36.114 1.00 93.81 170 ASP A O 1
ATOM 1403 N N . PHE A 1 171 ? -28.176 -5.437 34.910 1.00 92.00 171 PHE A N 1
ATOM 1404 C CA . PHE A 1 171 ? -28.804 -6.587 35.571 1.00 92.00 171 PHE A CA 1
ATOM 1405 C C . PHE A 1 171 ? -28.291 -6.822 37.004 1.00 92.00 171 PHE A C 1
ATOM 1407 O O . PHE A 1 171 ? -28.965 -7.461 37.809 1.00 92.00 171 PHE A O 1
ATOM 1414 N N . LYS A 1 172 ? -27.079 -6.351 37.326 1.00 87.00 172 LYS A N 1
ATOM 1415 C CA . LYS A 1 172 ? -26.481 -6.465 38.670 1.00 87.00 172 LYS A CA 1
ATOM 1416 C C . LYS A 1 172 ? -26.904 -5.339 39.623 1.00 87.00 172 LYS A C 1
ATOM 1418 O O . LYS A 1 172 ? -26.601 -5.445 40.812 1.00 87.00 172 LYS A O 1
ATOM 1423 N N . LYS A 1 173 ? -27.522 -4.271 39.109 1.00 66.00 173 LYS A N 1
ATOM 1424 C CA . LYS A 1 173 ? -28.095 -3.165 39.894 1.00 66.00 173 LYS A CA 1
ATOM 1425 C C . LYS A 1 173 ? -29.495 -3.522 40.381 1.00 66.00 173 LYS A C 1
ATOM 1427 O O . LYS A 1 173 ? -29.819 -3.090 41.508 1.00 66.00 173 LYS A O 1
#

Solvent-accessible surface area (backbone atoms only — not comparable to full-atom values): 9806 Å² total; per-residue (Å²): 134,89,81,64,92,46,70,71,57,42,49,75,79,42,59,42,72,79,25,39,55,94,72,75,21,69,26,89,80,53,72,67,60,56,50,48,53,54,52,51,51,50,51,51,43,55,52,40,52,50,54,41,46,56,52,50,54,48,53,48,56,60,68,70,56,78,84,66,91,45,37,68,63,33,50,50,51,54,52,49,50,50,53,51,50,53,50,51,51,62,62,44,51,57,53,52,52,51,52,53,52,51,45,53,54,48,46,46,60,64,60,75,45,98,59,90,72,58,76,90,77,44,55,73,69,42,47,48,51,48,50,50,45,53,48,44,53,49,52,42,53,49,42,54,51,52,50,66,62,47,47,61,60,54,51,50,54,51,53,51,51,27,55,51,30,45,50,56,53,60,74,74,105

Secondary structure (DSSP, 8-state):
-PPPSSHHHHHHHS-GGGSBGGGTS-B---HHHHHHHHHHHHHHHHHHHHHHHHHHHHHHHHHT-PPPSSHHHHHHHHHHHHHHHHHHHHHHHHHHHHHHHHHHHHHHHHH-SSS---GGGS-HHHHHHHHHHHHHHHHHHHHHHHHHHHHHHHHHHHHHHHHHHHHHHHHT-

Sequence (173 aa):
VFVCNNLLELHRYVHPSRLTVDLGGSFCYNHLEWLQHRMEVERLRCSAEGIARTLDEFVQSLKDTELPNDASTTAHILTSQRTDRDAIKANLQEDFRIVVRRGFDLLKAVRQVDSKPNADQLSPTRLHNVTSVQRTLLQLEDAEKSFDKFWPDHELRLEHCLRLRQFEEDFKK

Organism: NCBI:txid68888

Nearest PDB structures (foldseek):
  5nl6-assembly1_B  TM=6.477E-01  e=3.374E-02  Entamoeba histolytica HM-1:IMSS
  7ank-assembly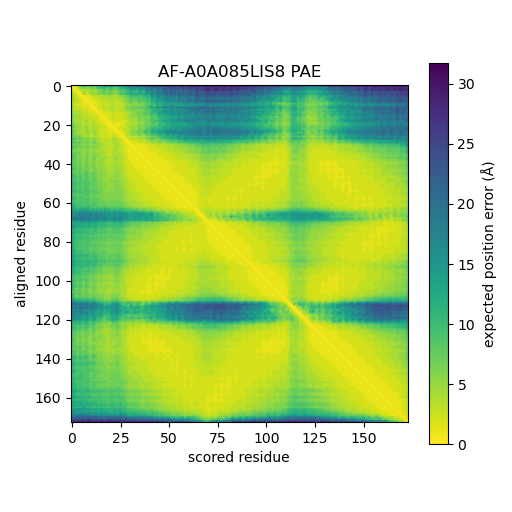1_A  TM=5.576E-01  e=4.855E-02  Homo sapiens
  6sl2-assembly1_A  TM=4.486E-01  e=1.447E-01  Entamoeba histolytica
  5i4e-assembly1_A  TM=5.222E-01  e=7.247E-01  Homo sapiens
  6sl7-assembly1_A  TM=4.215E-01  e=3.500E-01  Entamoeba histolytica

Mean predicted aligned error: 6.54 Å

InterPro domains:
  IPR051336 Rho GTPase-activating Guanine Nucleotide Exchange Factors [PTHR22826] (3-173)

Radius of gyration: 26.94 Å; Cα contacts (8 Å, |Δi|>4): 113; chains: 1; bounding box: 61×32×83 Å